Protein AF-A0A842VIA2-F1 (afdb_monomer)

Radius of gyration: 20.93 Å; Cα contacts (8 Å, |Δi|>4): 45; chains: 1; bounding box: 45×33×52 Å

Nearest PDB structures (foldseek):
  6jx6-assembly1_C  TM=4.029E-01  e=9.861E+00  Homo sapiens

Sequence (101 aa):
MSELNETIKTIFEQSDGMNSEEALKEVSLLIALSKRDKYRMECQHFEKKYKMNLNDFEKHLHTNSNAEDYDKENDLDDWEFAVSSLNWWQKRIEELLNDSN

Mean predicted aligned error: 6.42 Å

Structure (mmCIF, N/CA/C/O backbone):
data_AF-A0A842VIA2-F1
#
_entry.id   AF-A0A842VIA2-F1
#
loop_
_atom_site.group_PDB
_atom_site.id
_atom_site.type_symbol
_atom_site.label_atom_id
_atom_site.label_alt_id
_atom_site.label_comp_id
_atom_site.label_asym_id
_atom_site.label_entity_id
_atom_site.label_seq_id
_atom_site.pdbx_PDB_ins_code
_atom_site.Cartn_x
_atom_site.Cartn_y
_atom_site.Cartn_z
_atom_site.occupancy
_atom_site.B_iso_or_equiv
_atom_site.auth_seq_id
_atom_site.auth_comp_id
_atom_site.auth_asym_id
_atom_site.auth_atom_id
_atom_site.pdbx_PDB_model_num
ATOM 1 N N . MET A 1 1 ? -19.525 18.639 28.610 1.00 61.09 1 MET A N 1
ATOM 2 C CA . MET A 1 1 ? -19.115 17.801 27.459 1.00 61.09 1 MET A CA 1
ATOM 3 C C . MET A 1 1 ? -19.919 18.253 26.250 1.00 61.09 1 MET A C 1
ATOM 5 O O . MET A 1 1 ? -20.996 18.787 26.468 1.00 61.09 1 MET A O 1
ATOM 9 N N . SER A 1 2 ? -19.403 18.146 25.022 1.00 87.69 2 SER A N 1
ATOM 10 C CA . SER A 1 2 ? -20.204 18.468 23.828 1.00 87.69 2 SER A CA 1
ATOM 11 C C . SER A 1 2 ? -21.251 17.372 23.572 1.00 87.69 2 SER A C 1
ATOM 13 O O . SER A 1 2 ? -21.006 16.219 23.926 1.00 87.69 2 SER A O 1
ATOM 15 N N . GLU A 1 3 ? -22.376 17.706 22.927 1.00 90.19 3 GLU A N 1
ATOM 16 C CA . GLU A 1 3 ? -23.416 16.736 22.506 1.00 90.19 3 GLU A CA 1
ATOM 17 C C . GLU A 1 3 ? -22.838 15.566 21.691 1.00 90.19 3 GLU A C 1
ATOM 19 O O . GLU A 1 3 ? -23.285 14.422 21.795 1.00 90.19 3 GLU A O 1
ATOM 24 N N . LEU A 1 4 ? -21.787 15.838 20.910 1.00 86.94 4 LEU A N 1
ATOM 25 C CA . LEU A 1 4 ? -21.065 14.824 20.148 1.00 86.9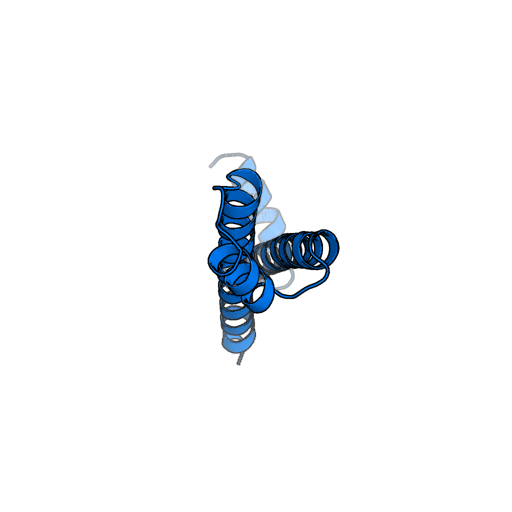4 4 LEU A CA 1
ATOM 26 C C . LEU A 1 4 ? -20.461 13.746 21.059 1.00 86.94 4 LEU A C 1
ATOM 28 O O . LEU A 1 4 ? -20.586 12.558 20.769 1.00 86.94 4 LEU A O 1
ATOM 32 N N . ASN A 1 5 ? -19.838 14.142 22.171 1.00 85.12 5 ASN A N 1
ATOM 33 C CA . ASN A 1 5 ? -19.209 13.193 23.090 1.00 85.12 5 ASN A CA 1
ATOM 34 C C . ASN A 1 5 ? -20.247 12.307 23.791 1.00 85.12 5 ASN A C 1
ATOM 36 O O . ASN A 1 5 ? -19.988 11.125 24.003 1.00 85.12 5 ASN A O 1
ATOM 40 N N . GLU A 1 6 ? -21.422 12.850 24.122 1.00 86.38 6 GLU A N 1
ATOM 41 C CA . GLU A 1 6 ? -22.525 12.065 24.697 1.00 86.38 6 GLU A CA 1
ATOM 42 C C . GLU A 1 6 ? -23.093 11.061 23.689 1.00 86.38 6 GLU A C 1
ATOM 44 O O . GLU A 1 6 ? -23.357 9.910 24.043 1.00 86.38 6 GLU A O 1
ATOM 49 N N . THR A 1 7 ? -23.198 11.459 22.420 1.00 89.00 7 THR A N 1
ATOM 50 C CA . THR A 1 7 ? -23.649 10.575 21.336 1.00 89.00 7 THR A CA 1
ATOM 51 C C . THR A 1 7 ? -22.674 9.418 21.115 1.00 89.00 7 THR A C 1
ATOM 53 O O . THR A 1 7 ? -23.094 8.262 21.094 1.00 89.00 7 THR A O 1
ATOM 56 N N . ILE A 1 8 ? -21.369 9.706 21.010 1.00 84.75 8 ILE A N 1
ATOM 57 C CA . ILE A 1 8 ? -20.324 8.680 20.846 1.00 84.75 8 ILE A CA 1
ATOM 58 C C . ILE A 1 8 ? -20.363 7.696 22.016 1.00 84.75 8 ILE A C 1
ATOM 60 O O . ILE A 1 8 ? -20.381 6.489 21.793 1.00 84.75 8 ILE A O 1
ATOM 64 N N . LYS A 1 9 ? -20.432 8.204 23.253 1.00 81.62 9 LYS A N 1
ATOM 65 C CA . LYS A 1 9 ? -20.487 7.370 24.459 1.00 81.62 9 LYS A CA 1
ATOM 66 C C . LYS A 1 9 ? -21.716 6.465 24.471 1.00 81.62 9 LYS A C 1
ATOM 68 O O . LYS A 1 9 ? -21.577 5.279 24.732 1.00 81.62 9 LYS A O 1
ATOM 73 N N . THR A 1 10 ? -22.886 7.006 24.134 1.00 85.88 10 THR A N 1
ATOM 74 C CA . THR A 1 10 ? -24.141 6.239 24.098 1.00 85.88 10 THR A CA 1
ATOM 75 C C . THR A 1 10 ? -24.063 5.097 23.090 1.00 85.88 10 THR A C 1
ATOM 77 O O . THR A 1 10 ? -24.422 3.974 23.416 1.00 85.88 10 THR A O 1
ATOM 80 N N . ILE A 1 11 ? -23.559 5.353 21.879 1.00 84.69 11 ILE A N 1
ATOM 81 C CA . ILE A 1 11 ? -23.390 4.310 20.856 1.00 84.69 11 ILE A CA 1
ATOM 82 C C . ILE A 1 11 ? -22.410 3.238 21.342 1.00 84.69 11 ILE A C 1
ATOM 84 O O . ILE A 1 11 ? -22.674 2.049 21.186 1.00 84.69 11 ILE A O 1
ATOM 88 N N . PHE A 1 12 ? -21.308 3.658 21.965 1.00 79.31 12 PHE A N 1
ATOM 89 C CA . PHE A 1 12 ? -20.296 2.754 22.497 1.00 79.31 12 PHE A CA 1
ATOM 90 C C . PHE A 1 12 ? -20.848 1.847 23.604 1.00 79.31 12 PHE A C 1
ATOM 92 O O . PHE A 1 12 ? -20.637 0.641 23.587 1.00 79.31 12 PHE A O 1
ATOM 99 N N . GLU A 1 13 ? -21.628 2.403 24.530 1.00 80.69 13 GLU A N 1
ATOM 100 C CA . GLU A 1 13 ? -22.272 1.655 25.619 1.00 80.69 13 GLU A CA 1
ATOM 101 C C . GLU A 1 13 ? -23.332 0.654 25.129 1.00 80.69 13 GLU A C 1
ATOM 103 O O . GLU A 1 13 ? -23.656 -0.283 25.853 1.00 80.69 13 GLU A O 1
ATOM 108 N N . GLN A 1 14 ? -23.871 0.842 23.920 1.00 82.31 14 GLN A N 1
ATOM 109 C CA . GLN A 1 14 ? -24.810 -0.089 23.279 1.00 82.31 14 GLN A CA 1
ATOM 110 C C . GLN A 1 14 ? -24.117 -1.155 22.420 1.00 82.31 14 GLN A C 1
ATOM 112 O O . GLN A 1 14 ? -24.784 -2.063 21.929 1.00 82.31 14 GLN A O 1
ATOM 117 N N . SER A 1 15 ? -22.804 -1.052 22.201 1.00 74.06 15 SER A N 1
ATOM 118 C CA . SER A 1 15 ? -22.049 -2.117 21.545 1.00 74.06 15 SER A CA 1
ATOM 119 C C . SER A 1 15 ? -21.799 -3.236 22.557 1.00 74.06 15 SER A C 1
ATOM 121 O O . SER A 1 15 ? -21.222 -2.994 23.614 1.00 74.06 15 SER A O 1
ATOM 123 N N . ASP A 1 16 ? -22.302 -4.441 22.277 1.00 69.06 16 ASP A N 1
ATOM 124 C CA . ASP A 1 16 ? -22.278 -5.605 23.175 1.00 69.06 16 ASP A CA 1
ATOM 125 C C . ASP A 1 16 ? -20.844 -6.021 23.572 1.00 69.06 16 ASP A C 1
ATOM 127 O O . ASP A 1 16 ? -20.261 -6.945 23.010 1.00 69.06 16 ASP A O 1
ATOM 131 N N . GLY A 1 17 ? -20.266 -5.343 24.565 1.00 68.62 17 GLY A N 1
ATOM 132 C CA . GLY A 1 17 ? -18.980 -5.690 25.171 1.00 68.62 17 GLY A CA 1
ATOM 133 C C . GLY A 1 17 ? -17.731 -5.171 24.456 1.00 68.62 17 GLY A C 1
ATOM 134 O O . GLY A 1 17 ? -16.639 -5.477 24.928 1.00 68.62 17 GLY A O 1
ATOM 135 N N . MET A 1 18 ? -17.860 -4.375 23.388 1.00 75.75 18 MET A N 1
ATOM 136 C CA . MET A 1 18 ? -16.696 -3.785 22.722 1.00 75.75 18 MET A CA 1
ATOM 137 C C . MET A 1 18 ? -16.068 -2.717 23.619 1.00 75.75 18 MET A C 1
ATOM 139 O O . MET A 1 18 ? -16.727 -1.764 24.037 1.00 75.75 18 MET A O 1
ATOM 143 N N . ASN A 1 19 ? -14.783 -2.864 23.925 1.00 82.25 19 ASN A N 1
ATOM 144 C CA . ASN A 1 19 ? -14.042 -1.852 24.672 1.00 82.25 19 ASN A CA 1
ATOM 145 C C . ASN A 1 19 ? -13.347 -0.853 23.727 1.00 82.25 19 ASN A C 1
ATOM 147 O O . ASN A 1 19 ? -13.194 -1.088 22.527 1.00 82.25 19 ASN A O 1
ATOM 151 N N . SER A 1 20 ? -12.924 0.299 24.259 1.00 82.81 20 SER A N 1
ATOM 152 C CA . SER A 1 20 ? -12.335 1.383 23.455 1.00 82.81 20 SER A CA 1
ATOM 153 C C . SER A 1 20 ? -11.097 0.959 22.665 1.00 82.81 20 SER A C 1
ATOM 155 O O . SER A 1 20 ? -10.838 1.513 21.601 1.00 82.81 20 SER A O 1
ATOM 157 N N . GLU A 1 21 ? -10.330 0.001 23.179 1.00 86.38 21 GLU A N 1
ATOM 158 C CA . GLU A 1 21 ? -9.134 -0.516 22.520 1.00 86.38 21 GLU A CA 1
ATOM 159 C C . GLU A 1 21 ? -9.498 -1.419 21.337 1.00 86.38 21 GLU A C 1
ATOM 161 O O . GLU A 1 21 ? -8.949 -1.246 20.250 1.00 86.38 21 GLU A O 1
ATOM 166 N N . GLU A 1 22 ? -10.495 -2.292 21.496 1.00 86.06 22 GLU A N 1
ATOM 167 C CA . GLU A 1 22 ? -11.041 -3.120 20.412 1.00 86.06 22 GLU A CA 1
ATOM 168 C C . GLU A 1 22 ? -11.599 -2.258 19.277 1.00 86.06 22 GLU A C 1
ATOM 170 O O . GLU A 1 22 ? -11.246 -2.460 18.116 1.00 86.06 22 GLU A O 1
ATOM 175 N N . ALA A 1 23 ? -12.377 -1.222 19.600 1.00 87.00 23 ALA A N 1
ATOM 176 C CA . ALA A 1 23 ? -12.899 -0.308 18.587 1.00 87.00 23 ALA A CA 1
ATOM 177 C C . ALA A 1 23 ? -11.788 0.464 17.856 1.00 87.00 23 ALA A C 1
ATOM 179 O O . ALA A 1 23 ? -11.834 0.633 16.636 1.00 87.00 23 ALA A O 1
ATOM 180 N N . LEU A 1 24 ? -10.761 0.927 18.580 1.00 90.19 24 LEU A N 1
ATOM 181 C CA . LEU A 1 24 ? -9.606 1.589 17.968 1.00 90.19 24 LEU A CA 1
ATOM 182 C C . LEU A 1 24 ? -8.823 0.634 17.064 1.00 90.19 24 LEU A C 1
ATOM 184 O O . LEU A 1 24 ? -8.381 1.043 15.986 1.00 90.19 24 LEU A O 1
ATOM 188 N N . LYS A 1 25 ? -8.677 -0.628 17.469 1.00 91.62 25 LYS A N 1
ATOM 189 C CA . LYS A 1 25 ? -8.033 -1.680 16.680 1.00 91.62 25 LYS A CA 1
ATOM 190 C C . LYS A 1 25 ? -8.815 -1.975 15.403 1.00 91.62 25 LYS A C 1
ATOM 192 O O . LYS A 1 25 ? -8.216 -1.992 14.328 1.00 91.62 25 LYS A O 1
ATOM 197 N N . GLU A 1 26 ? -10.136 -2.121 15.485 1.00 90.88 26 GLU A N 1
ATOM 198 C CA . GLU A 1 26 ? -11.002 -2.331 14.319 1.00 90.88 26 GLU A CA 1
ATOM 199 C C . GLU A 1 26 ? -10.930 -1.163 13.332 1.00 90.88 26 GLU A C 1
ATOM 201 O O . GLU A 1 26 ? -10.698 -1.367 12.138 1.00 90.88 26 GLU A O 1
ATOM 206 N N . VAL A 1 27 ? -11.050 0.076 13.820 1.00 94.38 27 VAL A N 1
ATOM 207 C CA . VAL A 1 27 ? -10.929 1.273 12.975 1.00 94.38 27 VAL A CA 1
ATOM 208 C C . VAL A 1 27 ? -9.541 1.356 12.336 1.00 94.38 27 VAL A C 1
ATOM 210 O O . VAL A 1 27 ? -9.425 1.637 11.141 1.00 94.38 27 VAL A O 1
ATOM 213 N N . SER A 1 28 ? -8.482 1.065 13.095 1.00 96.31 28 SER A N 1
ATOM 214 C CA . SER A 1 28 ? -7.107 1.049 12.581 1.00 96.31 28 SER A CA 1
ATOM 215 C C . SER A 1 28 ? -6.920 -0.005 11.491 1.00 96.31 28 SER A C 1
ATOM 217 O O . SER A 1 28 ? -6.311 0.278 10.456 1.00 96.31 28 SER A O 1
ATOM 219 N N . LEU A 1 29 ? -7.497 -1.194 11.677 1.00 96.94 29 LEU A N 1
ATOM 220 C CA . LEU A 1 29 ? -7.471 -2.267 10.690 1.00 96.94 29 LEU A CA 1
ATOM 221 C C . LEU A 1 29 ? -8.220 -1.867 9.414 1.00 96.94 29 LEU A C 1
ATOM 223 O O . LEU A 1 29 ? -7.689 -2.049 8.319 1.00 96.94 29 LEU A O 1
ATOM 227 N N . LEU A 1 30 ? -9.407 -1.267 9.529 1.00 97.62 30 LEU A N 1
ATOM 228 C CA . LEU A 1 30 ? -10.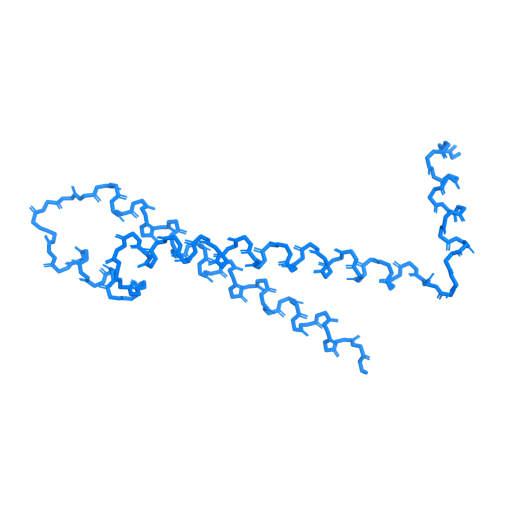174 -0.778 8.376 1.00 97.62 30 LEU A CA 1
ATOM 229 C C . LEU A 1 30 ? -9.391 0.266 7.567 1.00 97.62 30 LEU A C 1
ATOM 231 O O . LEU A 1 30 ? -9.341 0.190 6.335 1.00 97.62 30 LEU A O 1
ATOM 235 N N . ILE A 1 31 ? -8.731 1.208 8.247 1.00 98.31 31 ILE A N 1
ATOM 236 C CA . ILE A 1 31 ? -7.863 2.202 7.602 1.00 98.31 31 ILE A CA 1
ATOM 237 C C . ILE A 1 31 ? -6.708 1.505 6.878 1.00 98.31 31 ILE A C 1
ATOM 239 O O . ILE A 1 31 ? -6.455 1.793 5.705 1.00 98.31 31 ILE A O 1
ATOM 243 N N . ALA A 1 32 ? -6.026 0.575 7.549 1.00 98.31 32 ALA A N 1
ATOM 244 C CA . ALA A 1 32 ? -4.881 -0.128 6.987 1.00 98.31 32 ALA A CA 1
ATOM 245 C C . ALA A 1 32 ? -5.259 -0.966 5.755 1.00 98.31 32 ALA A C 1
ATOM 247 O O . ALA A 1 32 ? -4.569 -0.910 4.736 1.00 98.31 32 ALA A O 1
ATOM 248 N N . LEU A 1 33 ? -6.387 -1.681 5.805 1.00 98.38 33 LEU A N 1
ATOM 249 C CA . LEU A 1 33 ? -6.926 -2.457 4.684 1.00 98.38 33 LEU A CA 1
ATOM 250 C C . LEU A 1 33 ? -7.264 -1.565 3.484 1.00 98.38 33 LEU A C 1
ATOM 252 O O . LEU A 1 33 ? -6.876 -1.881 2.359 1.00 98.38 33 LEU A O 1
ATOM 256 N N . SER A 1 34 ? -7.927 -0.431 3.726 1.00 98.62 34 SER A N 1
ATOM 257 C CA . SER A 1 34 ? -8.254 0.549 2.684 1.00 98.62 34 SER A CA 1
ATOM 258 C C . SER A 1 34 ? -6.993 1.113 2.020 1.00 98.62 34 SER A C 1
ATOM 260 O O . SER A 1 34 ? -6.890 1.165 0.791 1.00 98.62 34 SER A O 1
ATOM 262 N N . LYS A 1 35 ? -5.977 1.466 2.819 1.00 98.69 35 LYS A N 1
ATOM 263 C CA . LYS A 1 35 ? -4.689 1.952 2.308 1.00 98.69 35 LYS A CA 1
ATOM 264 C C . LYS A 1 35 ? -3.936 0.884 1.519 1.00 98.69 35 LYS A C 1
ATOM 266 O O . LYS A 1 35 ? -3.473 1.180 0.421 1.00 98.69 35 LYS A O 1
ATOM 271 N N . ARG A 1 36 ? -3.861 -0.352 2.020 1.00 98.69 36 ARG A N 1
ATOM 272 C CA . ARG A 1 36 ? -3.283 -1.491 1.290 1.00 98.69 36 ARG A CA 1
ATOM 273 C C . ARG A 1 36 ? -3.943 -1.652 -0.078 1.00 98.69 36 ARG A C 1
ATOM 275 O O . ARG A 1 36 ? -3.249 -1.785 -1.081 1.00 98.69 36 ARG A O 1
ATOM 282 N N . ASP A 1 37 ? -5.271 -1.636 -0.128 1.00 98.62 37 ASP A N 1
ATOM 283 C CA . ASP A 1 37 ? -6.005 -1.844 -1.375 1.00 98.62 37 ASP A CA 1
ATOM 284 C C . ASP A 1 37 ? -5.781 -0.701 -2.374 1.00 98.62 37 ASP A C 1
ATOM 286 O O . ASP A 1 37 ? -5.585 -0.976 -3.559 1.00 98.62 37 ASP A O 1
ATOM 290 N N . LYS A 1 38 ? -5.698 0.549 -1.894 1.00 98.62 38 LYS A N 1
ATOM 291 C CA . LYS A 1 38 ? -5.286 1.704 -2.705 1.00 98.62 38 LYS A CA 1
ATOM 292 C C . LYS A 1 38 ? -3.912 1.475 -3.349 1.00 98.62 38 LYS A C 1
ATOM 294 O O . LYS A 1 38 ? -3.802 1.518 -4.571 1.00 98.62 38 LYS A O 1
ATOM 299 N N . TYR A 1 39 ? -2.876 1.205 -2.554 1.00 98.75 39 TYR A N 1
ATOM 300 C CA . TYR A 1 39 ? -1.511 1.062 -3.077 1.00 98.75 39 TYR A CA 1
ATOM 301 C C . TYR A 1 39 ? -1.342 -0.181 -3.954 1.00 98.75 39 TYR A C 1
ATOM 303 O O . TYR A 1 39 ? -0.610 -0.150 -4.940 1.00 98.75 39 TYR A O 1
ATOM 311 N N . ARG A 1 40 ? -2.085 -1.259 -3.672 1.00 98.62 40 ARG A N 1
ATOM 312 C CA . ARG A 1 40 ? -2.162 -2.425 -4.562 1.00 98.62 40 ARG A CA 1
ATOM 313 C C . ARG A 1 40 ? -2.701 -2.041 -5.941 1.00 98.62 40 ARG A C 1
ATOM 315 O O . ARG A 1 40 ? -2.175 -2.514 -6.943 1.00 98.62 40 ARG A O 1
ATOM 322 N N . MET A 1 41 ? -3.740 -1.206 -6.006 1.00 98.56 41 MET A N 1
ATOM 323 C CA . MET A 1 41 ? -4.276 -0.722 -7.282 1.00 98.56 41 MET A CA 1
ATOM 324 C C . MET A 1 41 ? -3.286 0.178 -8.028 1.00 98.56 41 MET A C 1
ATOM 326 O O . MET A 1 41 ? -3.188 0.061 -9.246 1.00 98.56 41 MET A O 1
ATOM 330 N N . GLU A 1 42 ? -2.547 1.035 -7.319 1.00 98.44 42 GLU A N 1
ATOM 331 C CA . GLU A 1 42 ? -1.489 1.872 -7.908 1.00 98.44 42 GLU A CA 1
ATOM 332 C C . GLU A 1 42 ? -0.354 1.010 -8.485 1.00 98.44 42 GLU A C 1
ATOM 334 O O . GLU A 1 42 ? -0.001 1.170 -9.650 1.00 98.44 42 GLU A O 1
ATOM 339 N N . CYS A 1 43 ? 0.124 -0.003 -7.752 1.00 98.50 43 CYS A N 1
ATOM 340 C CA . CYS A 1 43 ? 1.111 -0.957 -8.276 1.00 98.50 43 CYS A CA 1
ATOM 341 C C . CYS A 1 43 ? 0.602 -1.652 -9.551 1.00 98.50 43 CYS A C 1
ATOM 343 O O . CYS A 1 43 ? 1.282 -1.676 -10.574 1.00 98.50 43 CYS A O 1
ATOM 345 N N . GLN A 1 44 ? -0.638 -2.156 -9.525 1.00 98.44 44 GLN A N 1
ATOM 346 C CA . GLN A 1 44 ? -1.262 -2.800 -10.685 1.00 98.44 44 GLN A CA 1
ATOM 347 C C . GLN A 1 44 ? -1.458 -1.846 -11.870 1.00 98.44 44 GLN A C 1
ATOM 349 O O . GLN A 1 44 ? -1.497 -2.295 -13.017 1.00 98.44 44 GLN A O 1
ATOM 354 N N . HIS A 1 45 ? -1.650 -0.550 -11.619 1.00 98.38 45 HIS A N 1
ATOM 355 C CA . HIS A 1 45 ? -1.752 0.451 -12.675 1.00 98.38 45 HIS A CA 1
ATOM 356 C C . HIS A 1 45 ? -0.441 0.534 -13.458 1.00 98.38 45 HIS A C 1
ATOM 358 O O . HIS A 1 45 ? -0.467 0.414 -14.685 1.00 98.38 45 HIS A O 1
ATOM 364 N N . PHE A 1 46 ? 0.693 0.650 -12.765 1.00 98.38 46 PHE A N 1
ATOM 365 C CA . PHE A 1 46 ? 2.004 0.719 -13.405 1.00 98.38 46 PHE A CA 1
ATOM 366 C C . PHE A 1 46 ? 2.407 -0.598 -14.076 1.00 98.38 46 PHE A C 1
ATOM 368 O O . PHE A 1 46 ? 2.832 -0.580 -15.233 1.00 98.38 46 PHE A O 1
ATOM 375 N N . GLU A 1 47 ? 2.144 -1.745 -13.440 1.00 98.19 47 GLU A N 1
ATOM 376 C CA . GLU A 1 47 ? 2.349 -3.065 -14.061 1.00 98.19 47 GLU A CA 1
ATOM 377 C C . GLU A 1 47 ? 1.591 -3.191 -15.390 1.00 98.19 47 GLU A C 1
ATOM 379 O O . GLU A 1 47 ? 2.114 -3.713 -16.375 1.00 98.19 47 GLU A O 1
ATOM 384 N N . LYS A 1 48 ? 0.357 -2.675 -15.454 1.00 98.31 48 LYS A N 1
ATOM 385 C CA . LYS A 1 48 ? -0.444 -2.661 -16.689 1.00 98.31 48 LYS A CA 1
ATOM 386 C C . LYS A 1 48 ? 0.067 -1.644 -17.707 1.00 98.31 48 LYS A C 1
ATOM 388 O O . LYS A 1 48 ? 0.070 -1.956 -18.898 1.00 98.31 48 LYS A O 1
ATOM 393 N N . LYS A 1 49 ? 0.471 -0.449 -17.259 1.00 97.94 49 LYS A N 1
ATOM 394 C CA . LYS A 1 49 ? 1.007 0.631 -18.107 1.00 97.94 49 LYS A CA 1
ATOM 395 C C . LYS A 1 49 ? 2.273 0.172 -18.831 1.00 97.94 49 LYS A C 1
ATOM 397 O O . LYS A 1 49 ? 2.368 0.329 -20.046 1.00 97.94 49 L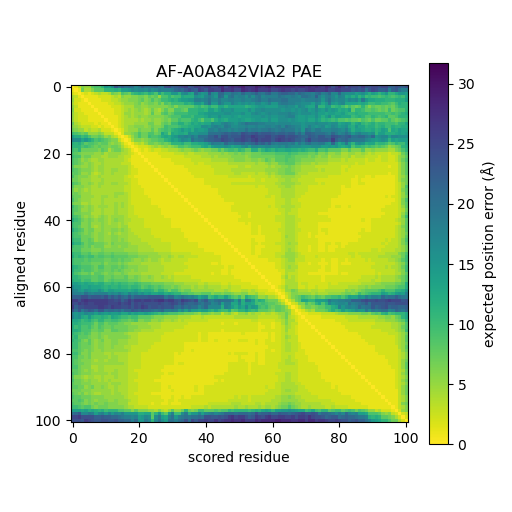YS A O 1
ATOM 402 N N . TYR A 1 50 ? 3.186 -0.465 -18.102 1.00 96.81 50 TYR A N 1
ATOM 403 C CA . TYR A 1 50 ? 4.506 -0.852 -18.599 1.00 96.81 50 TYR A CA 1
ATOM 404 C C . TYR A 1 50 ? 4.620 -2.314 -19.031 1.00 96.81 50 TYR A C 1
ATOM 406 O O . TYR A 1 50 ? 5.570 -2.670 -19.725 1.00 96.81 50 TYR A O 1
ATOM 414 N N . LYS A 1 51 ? 3.632 -3.156 -18.698 1.00 97.56 51 LYS A N 1
ATOM 415 C CA . LYS A 1 51 ? 3.595 -4.594 -19.029 1.00 97.56 51 LYS A CA 1
ATOM 416 C C . LYS A 1 51 ? 4.820 -5.363 -18.522 1.00 97.56 51 LYS A C 1
ATOM 418 O O . LYS A 1 51 ? 5.251 -6.333 -19.142 1.00 97.56 51 LYS A O 1
ATOM 423 N N . MET A 1 52 ? 5.367 -4.924 -17.399 1.00 96.94 52 MET A N 1
ATOM 424 C CA . MET A 1 52 ? 6.499 -5.531 -16.706 1.00 96.94 52 MET A CA 1
ATOM 425 C C . MET A 1 52 ? 6.357 -5.274 -15.203 1.00 96.94 52 MET A C 1
ATOM 427 O O . MET A 1 52 ? 5.426 -4.586 -14.790 1.00 96.94 52 MET A O 1
ATOM 431 N N . ASN A 1 53 ? 7.232 -5.857 -14.387 1.00 97.56 53 ASN A N 1
ATOM 432 C CA . ASN A 1 53 ? 7.303 -5.539 -12.958 1.00 97.56 53 ASN A CA 1
ATOM 433 C C . ASN A 1 53 ? 8.230 -4.332 -12.711 1.00 97.56 53 ASN A C 1
ATOM 435 O O . ASN A 1 53 ? 8.963 -3.921 -13.610 1.00 97.56 53 ASN A O 1
ATOM 439 N N . LEU A 1 54 ? 8.203 -3.799 -11.485 1.00 97.25 54 LEU A N 1
ATOM 440 C CA . LEU A 1 54 ? 8.982 -2.624 -11.077 1.00 97.25 54 LEU A CA 1
ATOM 441 C C . LEU A 1 54 ? 10.484 -2.796 -11.346 1.00 97.25 54 LEU A C 1
ATOM 443 O O . LEU A 1 54 ? 11.091 -1.953 -11.994 1.00 97.25 54 LEU A O 1
ATOM 447 N N . ASN A 1 55 ? 11.065 -3.922 -10.924 1.00 96.81 55 ASN A N 1
ATOM 448 C CA . ASN A 1 55 ? 12.501 -4.174 -11.077 1.00 96.81 55 ASN A CA 1
ATOM 449 C C . ASN A 1 55 ? 12.933 -4.222 -12.551 1.00 96.81 55 ASN A C 1
ATOM 451 O O . ASN A 1 55 ? 14.044 -3.822 -12.896 1.00 96.81 55 ASN A O 1
ATOM 455 N N . ASP A 1 56 ? 12.089 -4.770 -13.427 1.00 96.44 56 ASP A N 1
ATOM 456 C CA . ASP A 1 56 ? 12.363 -4.804 -14.864 1.00 96.44 56 ASP A CA 1
ATOM 457 C C . ASP A 1 56 ? 12.211 -3.411 -15.489 1.00 96.44 56 ASP A C 1
ATOM 459 O O . ASP A 1 56 ? 12.991 -3.059 -16.376 1.00 96.44 56 ASP A O 1
ATOM 463 N N . PHE A 1 57 ? 11.262 -2.605 -15.001 1.00 95.56 57 PHE A N 1
ATOM 464 C CA . PHE A 1 57 ? 11.064 -1.222 -15.432 1.00 95.56 57 PHE A CA 1
ATOM 465 C C . PHE A 1 57 ? 12.244 -0.321 -15.052 1.00 95.56 57 PHE A C 1
ATOM 467 O O . PHE A 1 57 ? 12.802 0.334 -15.931 1.00 95.56 57 PHE A O 1
ATOM 474 N N . GLU A 1 58 ? 12.686 -0.370 -13.795 1.00 94.56 58 GLU A N 1
ATOM 475 C CA . GLU A 1 58 ? 13.862 0.347 -13.283 1.00 94.56 58 GLU A CA 1
ATOM 476 C C . GLU A 1 58 ? 15.109 0.036 -14.136 1.00 94.56 58 GLU A C 1
ATOM 478 O O . GLU A 1 58 ? 15.759 0.925 -14.692 1.00 94.56 58 GLU A O 1
ATOM 483 N N . LYS A 1 59 ? 15.398 -1.254 -14.364 1.00 93.19 59 LYS A N 1
ATOM 484 C CA . LYS A 1 59 ? 16.520 -1.679 -15.222 1.00 93.19 59 LYS A CA 1
ATOM 485 C C . LYS A 1 59 ? 16.376 -1.187 -16.657 1.00 93.19 59 LYS A C 1
ATOM 487 O O . LYS A 1 59 ? 17.369 -0.789 -17.272 1.00 93.19 59 LYS A O 1
ATOM 492 N N . HIS A 1 60 ? 15.170 -1.261 -17.218 1.00 90.75 60 HIS A N 1
ATOM 493 C CA . HIS A 1 60 ? 14.903 -0.824 -18.584 1.00 90.75 60 HIS A CA 1
ATOM 494 C C . HIS A 1 60 ? 15.159 0.677 -18.752 1.00 90.75 60 HIS A C 1
ATOM 496 O O . HIS A 1 60 ? 15.740 1.077 -19.765 1.00 90.75 60 HIS A O 1
ATOM 502 N N . LEU A 1 61 ? 14.766 1.480 -17.763 1.00 89.50 61 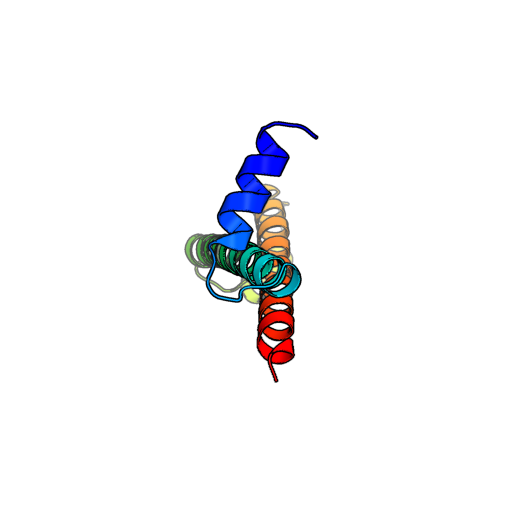LEU A N 1
ATOM 503 C CA . LEU A 1 61 ? 14.950 2.926 -17.758 1.00 89.50 61 LEU A CA 1
ATOM 504 C C . LEU A 1 61 ? 16.438 3.296 -17.705 1.00 89.50 61 LEU A C 1
ATOM 506 O O . LEU A 1 61 ? 16.919 4.043 -18.557 1.00 89.50 61 LEU A O 1
ATOM 510 N N . HIS A 1 62 ? 17.204 2.668 -16.808 1.00 84.81 62 HIS A N 1
ATOM 511 C CA . HIS A 1 62 ? 18.639 2.934 -16.663 1.00 84.81 62 HIS A CA 1
ATOM 512 C C . HIS A 1 62 ? 19.516 2.389 -17.802 1.00 84.81 62 HIS A C 1
ATOM 514 O O . HIS A 1 62 ? 20.627 2.875 -18.002 1.00 84.81 62 HIS A O 1
ATOM 520 N N . THR A 1 63 ? 19.049 1.387 -18.555 1.00 85.06 63 THR A N 1
ATOM 521 C CA . THR A 1 63 ? 19.828 0.786 -19.659 1.00 85.06 63 THR A CA 1
ATOM 522 C C . THR A 1 63 ? 19.626 1.514 -20.994 1.00 85.06 63 THR A C 1
ATOM 524 O O . THR A 1 63 ? 20.507 1.479 -21.851 1.00 85.06 63 THR A O 1
ATOM 527 N N . ASN A 1 64 ? 18.479 2.174 -21.194 1.00 70.44 64 ASN A N 1
ATOM 528 C CA . ASN A 1 64 ? 18.111 2.815 -22.465 1.00 70.44 64 ASN A CA 1
ATOM 529 C C . ASN A 1 64 ? 18.214 4.351 -22.445 1.00 70.44 64 ASN A C 1
ATOM 531 O O . ASN A 1 64 ? 17.740 5.009 -23.375 1.00 70.44 64 ASN A O 1
ATOM 535 N N . SER A 1 65 ? 18.831 4.929 -21.414 1.00 61.44 65 SER A N 1
ATOM 536 C CA . SER A 1 65 ? 18.909 6.370 -21.154 1.00 61.44 65 SER A CA 1
ATOM 537 C C . SER A 1 65 ? 19.916 7.097 -22.060 1.00 61.44 65 SER A C 1
ATOM 539 O O . SER A 1 65 ? 20.885 7.703 -21.617 1.00 61.44 65 SER A O 1
ATOM 541 N N . ASN A 1 66 ? 19.656 7.094 -23.370 1.00 60.44 66 ASN A N 1
ATOM 542 C CA . ASN A 1 66 ? 20.281 8.048 -24.295 1.00 60.44 66 ASN A CA 1
ATOM 543 C C . ASN A 1 66 ? 19.560 9.417 -24.295 1.00 60.44 66 ASN A C 1
ATOM 545 O O . ASN A 1 66 ? 20.044 10.359 -24.920 1.00 60.44 66 ASN A O 1
ATOM 549 N N . ALA A 1 67 ? 18.421 9.534 -23.599 1.00 63.91 67 ALA A N 1
ATOM 550 C CA . ALA A 1 67 ? 17.704 10.775 -23.315 1.00 63.91 67 ALA A CA 1
ATOM 551 C C . ALA A 1 67 ? 16.906 10.619 -22.006 1.00 63.91 67 ALA A C 1
ATOM 553 O O . ALA A 1 67 ? 16.295 9.571 -21.795 1.00 63.91 67 ALA A O 1
ATOM 554 N N . GLU A 1 68 ? 16.925 11.638 -21.143 1.00 71.94 68 GLU A N 1
ATOM 555 C CA . GLU A 1 68 ? 16.117 11.682 -19.916 1.00 71.94 68 GLU A CA 1
ATOM 556 C C . GLU A 1 68 ? 14.623 11.708 -20.277 1.00 71.94 68 GLU A C 1
ATOM 558 O O . GLU A 1 68 ? 14.169 12.587 -21.013 1.00 71.94 68 GLU A O 1
ATOM 563 N N . ASP A 1 69 ? 13.864 10.734 -19.773 1.00 88.38 69 ASP A N 1
ATOM 564 C CA . ASP A 1 69 ? 12.408 10.665 -19.908 1.00 88.38 69 ASP A CA 1
ATOM 565 C C . ASP A 1 69 ? 11.784 10.950 -18.537 1.00 88.38 69 ASP A C 1
ATOM 567 O O . ASP A 1 69 ? 11.506 10.036 -17.762 1.00 88.38 69 ASP A O 1
ATOM 571 N N . TYR A 1 70 ? 11.619 12.239 -18.220 1.00 89.62 70 TYR A N 1
ATOM 572 C CA . TYR A 1 70 ? 11.141 1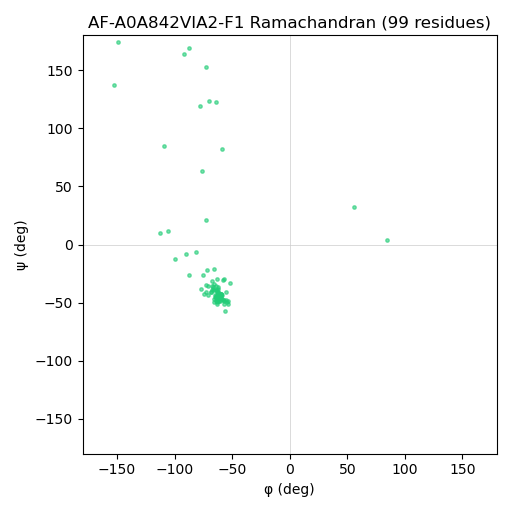2.694 -16.909 1.00 89.62 70 TYR A CA 1
ATOM 573 C C . TYR A 1 70 ? 9.780 12.108 -16.518 1.00 89.62 70 TYR A C 1
ATOM 575 O O . TYR A 1 70 ? 9.520 11.924 -15.334 1.00 89.62 70 TYR A O 1
ATOM 583 N N . ASP A 1 71 ? 8.915 11.794 -17.485 1.00 93.81 71 ASP A N 1
ATOM 584 C CA . ASP A 1 71 ? 7.617 11.183 -17.194 1.00 93.81 71 ASP A CA 1
ATOM 585 C C . ASP A 1 71 ? 7.793 9.757 -16.660 1.00 93.81 71 ASP A C 1
ATOM 587 O O . ASP A 1 71 ? 7.123 9.367 -15.705 1.00 93.81 71 ASP A O 1
ATOM 591 N N . LYS A 1 72 ? 8.727 8.988 -17.234 1.00 94.12 72 LYS A N 1
ATOM 592 C CA . LYS A 1 72 ? 9.037 7.635 -16.755 1.00 94.12 72 LYS A CA 1
ATOM 593 C C . LYS A 1 72 ? 9.767 7.628 -15.419 1.00 94.12 72 LYS A C 1
ATOM 595 O O . LYS A 1 72 ? 9.510 6.728 -14.630 1.00 94.12 72 LYS A O 1
ATOM 600 N N . GLU A 1 73 ? 10.647 8.5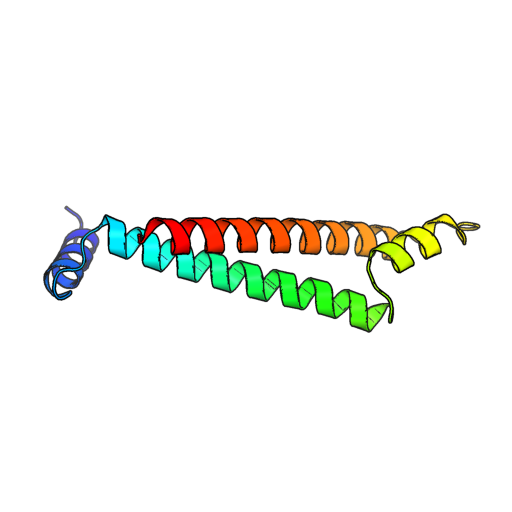96 -15.179 1.00 94.06 73 GLU A N 1
ATOM 601 C CA . GLU A 1 73 ? 11.307 8.763 -13.875 1.00 94.06 73 GLU A CA 1
ATOM 602 C C . GLU A 1 73 ? 10.271 9.101 -12.790 1.00 94.06 73 GLU A C 1
ATOM 604 O O . GLU A 1 73 ? 10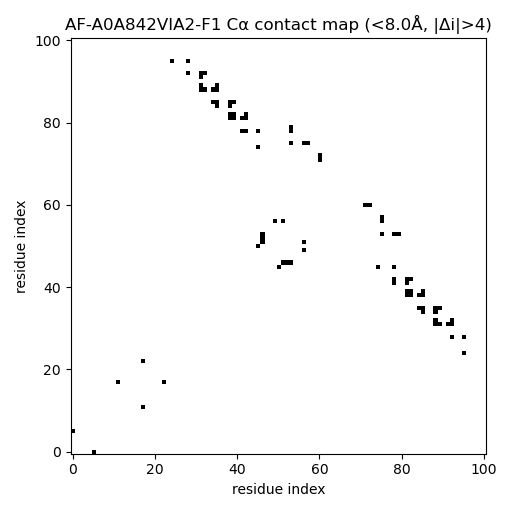.233 8.451 -11.752 1.00 94.06 73 GLU A O 1
ATOM 609 N N . ASN A 1 74 ? 9.336 10.019 -13.066 1.00 96.31 74 ASN A N 1
ATOM 610 C CA . ASN A 1 74 ? 8.239 10.316 -12.137 1.00 96.31 74 ASN A CA 1
ATOM 611 C C . ASN A 1 74 ? 7.347 9.088 -11.882 1.00 96.31 74 ASN A C 1
ATOM 613 O O . ASN A 1 74 ? 6.950 8.829 -10.749 1.00 96.31 74 ASN A O 1
ATOM 617 N N . ASP A 1 75 ? 7.031 8.316 -12.927 1.00 97.44 75 ASP A N 1
ATOM 618 C CA . ASP A 1 75 ? 6.269 7.077 -12.756 1.00 97.44 75 ASP A CA 1
ATOM 619 C C . ASP A 1 75 ? 7.047 6.019 -11.954 1.00 97.44 75 ASP A C 1
ATOM 621 O O . ASP A 1 75 ? 6.424 5.237 -11.234 1.00 97.44 75 ASP A O 1
ATOM 625 N N . LEU A 1 76 ? 8.378 5.958 -12.091 1.00 97.00 76 LEU A N 1
ATOM 626 C CA . LEU A 1 76 ? 9.232 5.072 -11.298 1.00 97.00 76 LEU A CA 1
ATOM 627 C C . LEU A 1 76 ? 9.145 5.455 -9.818 1.00 97.00 76 LEU A C 1
ATOM 629 O O . LEU A 1 76 ? 8.800 4.598 -9.005 1.00 97.00 76 LEU A O 1
ATOM 633 N N . ASP A 1 77 ? 9.346 6.734 -9.495 1.00 97.69 77 ASP A N 1
ATOM 634 C CA . ASP A 1 77 ? 9.250 7.265 -8.130 1.00 97.69 77 ASP A CA 1
ATOM 635 C C . ASP A 1 77 ? 7.881 6.958 -7.494 1.00 97.69 77 ASP A C 1
ATOM 637 O O . ASP A 1 77 ? 7.788 6.451 -6.368 1.00 97.69 77 ASP A O 1
ATOM 641 N N . ASP A 1 78 ? 6.793 7.213 -8.229 1.00 98.38 78 ASP A N 1
ATOM 642 C CA . ASP A 1 78 ? 5.431 6.938 -7.766 1.00 98.38 78 ASP A CA 1
ATOM 643 C C . ASP A 1 78 ? 5.196 5.435 -7.539 1.00 98.38 78 ASP A C 1
ATOM 645 O O . ASP A 1 78 ? 4.540 5.028 -6.569 1.00 98.38 78 ASP A O 1
ATOM 649 N N . TRP A 1 79 ? 5.734 4.581 -8.412 1.00 98.50 79 TRP A N 1
ATOM 650 C CA . TRP A 1 79 ? 5.587 3.135 -8.291 1.00 98.50 79 TRP A CA 1
ATOM 651 C C . TRP A 1 79 ? 6.395 2.574 -7.114 1.00 98.50 79 TRP A C 1
ATOM 653 O O . TRP A 1 79 ? 5.866 1.775 -6.332 1.00 98.50 79 TRP A O 1
ATOM 663 N N . GLU A 1 80 ? 7.633 3.022 -6.921 1.00 98.50 80 GLU A N 1
ATOM 664 C CA . GLU A 1 80 ? 8.457 2.660 -5.764 1.00 98.50 80 GLU A CA 1
ATOM 665 C C . GLU A 1 80 ? 7.793 3.070 -4.447 1.00 98.50 80 GLU A C 1
ATOM 667 O O . GLU A 1 80 ? 7.741 2.284 -3.485 1.00 98.50 80 GLU A O 1
ATOM 672 N N . PHE A 1 81 ? 7.215 4.273 -4.411 1.00 98.56 81 PHE A N 1
ATOM 673 C CA . PHE A 1 81 ? 6.445 4.747 -3.269 1.00 98.56 81 PHE A CA 1
ATOM 674 C C . PHE A 1 81 ? 5.222 3.864 -3.001 1.00 98.56 81 PHE A C 1
ATOM 676 O O . PHE A 1 81 ? 4.959 3.503 -1.845 1.00 98.56 81 PHE A O 1
ATOM 683 N N . ALA A 1 82 ? 4.485 3.477 -4.046 1.00 98.62 82 ALA A N 1
ATOM 684 C CA . ALA A 1 82 ? 3.319 2.611 -3.918 1.00 98.62 82 ALA A CA 1
ATOM 685 C C . ALA A 1 82 ? 3.693 1.214 -3.395 1.00 98.62 82 ALA A C 1
ATOM 687 O O . ALA A 1 82 ? 3.041 0.722 -2.470 1.00 98.62 82 ALA A O 1
ATOM 688 N N . VAL A 1 83 ? 4.762 0.596 -3.910 1.00 98.69 83 VAL A N 1
ATOM 689 C CA . VAL A 1 83 ? 5.250 -0.716 -3.443 1.00 98.69 83 VAL A CA 1
ATOM 690 C C . VAL A 1 83 ? 5.711 -0.642 -1.989 1.00 98.69 83 VAL A C 1
ATOM 692 O O . VAL A 1 83 ? 5.320 -1.472 -1.163 1.00 98.69 83 VAL A O 1
ATOM 695 N N . SER A 1 84 ? 6.494 0.380 -1.642 1.00 98.56 84 SER A N 1
ATOM 696 C CA . SER A 1 84 ? 6.973 0.592 -0.273 1.00 98.56 84 SER A CA 1
ATOM 697 C C . SER A 1 84 ? 5.814 0.794 0.704 1.00 98.56 84 SER A C 1
ATOM 699 O O . SER A 1 84 ? 5.776 0.185 1.776 1.00 98.56 84 SER A O 1
ATOM 701 N N . SER A 1 85 ? 4.825 1.597 0.308 1.00 98.62 85 SER A N 1
ATOM 702 C CA . SER A 1 85 ? 3.617 1.838 1.095 1.00 98.62 85 SER A CA 1
ATOM 703 C C . SER A 1 85 ? 2.776 0.572 1.245 1.00 98.62 85 SER A C 1
ATOM 705 O O . SER A 1 85 ? 2.309 0.278 2.346 1.00 98.62 85 SER A O 1
ATOM 707 N N . LEU A 1 86 ? 2.601 -0.206 0.173 1.00 98.75 86 LEU A N 1
ATOM 708 C CA . LEU A 1 86 ? 1.876 -1.475 0.202 1.00 98.75 86 LEU A CA 1
ATOM 709 C C . LEU A 1 86 ? 2.495 -2.438 1.220 1.00 98.75 86 LEU A C 1
ATOM 711 O O . LEU A 1 86 ? 1.784 -2.919 2.105 1.00 98.75 86 LEU A O 1
ATOM 715 N N . ASN A 1 87 ? 3.812 -2.643 1.144 1.00 98.50 87 ASN A N 1
ATOM 716 C CA . ASN A 1 87 ? 4.549 -3.511 2.063 1.00 98.50 87 ASN A CA 1
ATOM 717 C C . ASN A 1 87 ? 4.413 -3.037 3.518 1.00 98.50 87 ASN A C 1
ATOM 719 O O . ASN A 1 87 ? 4.193 -3.840 4.428 1.00 98.50 87 ASN A O 1
ATOM 723 N N . TRP A 1 88 ? 4.498 -1.724 3.747 1.00 98.56 88 TRP A N 1
ATOM 724 C CA . TRP A 1 88 ? 4.342 -1.148 5.081 1.00 98.56 88 TRP A CA 1
ATOM 725 C C . TRP A 1 88 ? 2.945 -1.410 5.657 1.00 98.56 88 TRP A C 1
ATOM 727 O O . TRP A 1 88 ? 2.825 -1.895 6.782 1.00 98.56 88 TRP A O 1
ATOM 737 N N . TRP A 1 89 ? 1.882 -1.152 4.886 1.00 98.56 89 TRP A N 1
ATOM 738 C CA . TRP A 1 89 ? 0.506 -1.384 5.339 1.00 98.56 89 TRP A CA 1
ATOM 739 C C . TRP A 1 89 ? 0.197 -2.866 5.543 1.00 98.56 89 TRP A C 1
ATOM 741 O O . TRP A 1 89 ? -0.494 -3.203 6.502 1.00 98.56 89 TRP A O 1
ATOM 751 N N . GLN A 1 90 ? 0.727 -3.756 4.700 1.00 98.44 90 GLN A N 1
ATOM 752 C CA . GLN A 1 90 ? 0.610 -5.205 4.901 1.00 98.44 90 GLN A CA 1
ATOM 753 C C . GLN A 1 90 ? 1.216 -5.632 6.237 1.00 98.44 90 GLN A C 1
ATOM 755 O O . GLN A 1 90 ? 0.544 -6.305 7.015 1.00 98.44 90 GLN A O 1
ATOM 760 N N . LYS A 1 91 ? 2.419 -5.146 6.560 1.00 97.94 91 LYS A N 1
ATOM 761 C CA . LYS A 1 91 ? 3.059 -5.425 7.848 1.00 97.94 91 LYS A CA 1
ATOM 762 C C . LYS A 1 91 ? 2.229 -4.929 9.038 1.00 97.94 91 LYS A C 1
ATOM 764 O O . LYS A 1 91 ? 2.073 -5.650 10.015 1.00 97.94 91 LYS A O 1
ATOM 769 N N . ARG A 1 92 ? 1.659 -3.719 8.965 1.00 97.69 92 ARG A N 1
ATOM 770 C CA . ARG A 1 92 ? 0.770 -3.196 10.023 1.00 97.69 92 ARG A CA 1
ATOM 771 C C . ARG A 1 92 ? -0.495 -4.039 10.195 1.00 97.69 92 ARG A C 1
ATOM 773 O O . ARG A 1 92 ? -0.945 -4.234 11.316 1.00 97.69 92 ARG A O 1
ATOM 780 N N . ILE A 1 93 ? -1.074 -4.533 9.098 1.00 97.88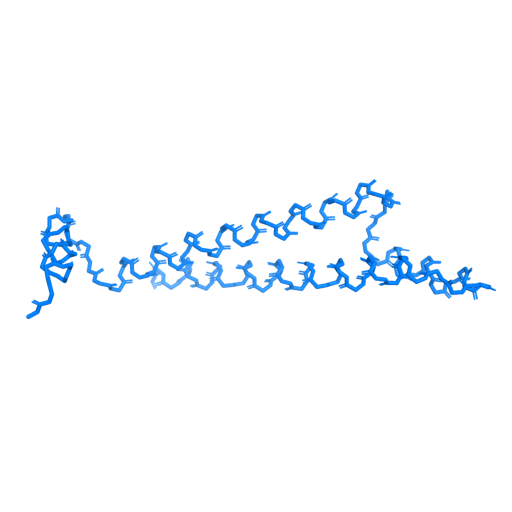 93 ILE A N 1
ATOM 781 C CA . ILE A 1 93 ? -2.234 -5.435 9.145 1.00 97.88 93 ILE A CA 1
ATOM 782 C C . ILE A 1 93 ? -1.860 -6.736 9.860 1.00 97.88 93 ILE A C 1
ATOM 784 O O . ILE A 1 93 ? -2.608 -7.182 10.722 1.00 97.88 93 ILE A O 1
ATOM 788 N N . GLU A 1 94 ? -0.709 -7.326 9.536 1.00 96.75 94 GLU A N 1
ATOM 789 C CA . GLU A 1 94 ? -0.217 -8.531 10.212 1.00 96.75 94 GLU A CA 1
ATOM 790 C C . GLU A 1 94 ? -0.004 -8.294 11.710 1.00 96.75 94 GLU A C 1
ATOM 792 O O . GLU A 1 94 ? -0.457 -9.099 12.518 1.00 96.75 94 GLU A O 1
ATOM 797 N N . GLU A 1 95 ? 0.626 -7.179 12.090 1.00 95.31 95 GLU A N 1
ATOM 798 C CA . GLU A 1 95 ? 0.803 -6.784 13.494 1.00 95.31 95 GLU A CA 1
ATOM 799 C C . GLU A 1 95 ? -0.555 -6.671 14.214 1.00 95.31 95 GLU A C 1
ATOM 801 O O . GLU A 1 95 ? -0.741 -7.291 15.257 1.00 95.31 95 GLU A O 1
ATOM 806 N N . LEU A 1 96 ? -1.537 -5.976 13.625 1.00 94.62 96 LEU A N 1
ATOM 807 C CA . LEU A 1 96 ? -2.879 -5.821 14.205 1.00 94.62 96 LEU A CA 1
ATOM 808 C C . LEU A 1 96 ? -3.640 -7.150 14.327 1.00 94.62 96 LEU A C 1
ATOM 810 O O . LEU A 1 96 ? -4.391 -7.339 15.280 1.00 94.62 96 LEU A O 1
ATOM 814 N N . LEU A 1 97 ? -3.481 -8.073 13.379 1.00 93.19 97 LEU A N 1
ATOM 815 C CA . LEU A 1 97 ? -4.161 -9.370 13.428 1.00 93.19 97 LEU A CA 1
ATOM 816 C C . LEU A 1 97 ? -3.493 -10.331 14.419 1.00 93.19 97 LEU A C 1
ATOM 818 O O . LEU A 1 97 ? -4.199 -11.047 15.130 1.00 93.19 97 LEU A O 1
ATOM 822 N N . ASN A 1 98 ? -2.160 -10.318 14.497 1.00 89.00 98 ASN A N 1
ATOM 823 C CA . ASN A 1 98 ? -1.386 -11.211 15.360 1.00 89.00 98 ASN A CA 1
ATOM 824 C C . ASN A 1 98 ? -1.434 -10.812 16.839 1.00 89.00 98 ASN A C 1
ATOM 826 O O . ASN A 1 98 ? -1.352 -11.693 17.688 1.00 89.00 98 ASN A O 1
ATOM 830 N N . ASP A 1 99 ? -1.651 -9.532 17.151 1.00 70.00 99 ASP A N 1
ATOM 831 C CA . ASP A 1 99 ? -1.877 -9.016 18.514 1.00 70.00 99 ASP A CA 1
ATOM 832 C C . ASP A 1 99 ? -3.268 -9.395 19.079 1.00 70.00 99 ASP A C 1
ATOM 834 O O . ASP A 1 99 ? -3.835 -8.710 19.923 1.00 70.00 99 ASP A O 1
ATOM 838 N N . SER A 1 100 ? -3.906 -10.434 18.529 1.00 55.75 100 SER A N 1
ATOM 839 C CA . SER A 1 100 ? -5.211 -10.964 18.967 1.00 55.75 100 SER A CA 1
ATOM 840 C C . SER A 1 100 ? -5.105 -12.368 19.579 1.00 55.75 100 SER A C 1
ATOM 842 O O . SER A 1 100 ? -6.139 -13.005 19.775 1.00 55.75 100 SER A 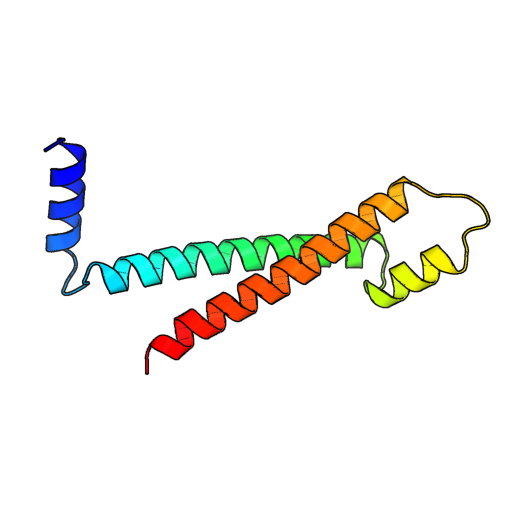O 1
ATOM 844 N N . ASN A 1 101 ? -3.882 -12.857 19.833 1.00 43.38 101 ASN A N 1
ATOM 845 C CA . ASN A 1 101 ? -3.595 -14.157 20.453 1.00 43.38 101 ASN A CA 1
ATOM 846 C C . ASN A 1 101 ? -2.941 -13.998 21.824 1.00 43.38 101 ASN A C 1
ATOM 848 O O . ASN A 1 101 ? -1.968 -13.218 21.916 1.00 43.38 101 ASN A O 1
#

pLDDT: mean 90.18, std 11.39, range [43.38, 98.75]

Secondary structure (DSSP, 8-state):
--HHHHHHHHHHHTSSS--HHHHHHHHHHHHHHHHHHHHHHHHHHHHHHHSS-HHHHHHHHHHS-SS--HHHHHHHHHHHHHHHHHHHHHHHHHHHHHTT-

Foldseek 3Di:
DDPVVVVVVVVVVPPPPDDPVNVVLVVLLVVLVVQLVVLVVLQVVVCVVPVHHLVVLVVVQVVPPPDDDVVSVVSSVSNVVSVVSNVVSVVVNVVSVVVPD

Solvent-accessible surface area (backbone atoms only — not comparable to full-atom values): 5718 Å² total; per-residue (Å²): 133,56,74,66,57,56,51,54,48,53,56,46,74,68,39,93,81,62,47,76,66,57,53,51,49,52,52,49,46,53,52,34,52,52,51,26,54,51,23,48,51,52,38,52,48,51,32,64,75,69,72,44,56,69,72,57,49,56,52,52,54,72,72,64,60,87,60,92,55,67,70,58,52,52,51,47,55,53,41,54,51,23,50,52,49,25,54,51,29,50,51,52,45,51,52,64,60,59,75,73,116